Protein AF-A0A0G1YKU3-F1 (afdb_monomer_lite)

pLDDT: mean 87.1, std 6.22, range [52.62, 92.69]

Sequence (57 aa):
DEIPVDRISAFEDGFLNYLDTNAKDVLDGLREEKALTDTLKEKLTKAVGDFVKIFSA

Structure (mmCIF, N/CA/C/O backbone):
data_AF-A0A0G1YKU3-F1
#
_entry.id   AF-A0A0G1YKU3-F1
#
loop_
_atom_site.group_PDB
_atom_site.id
_atom_site.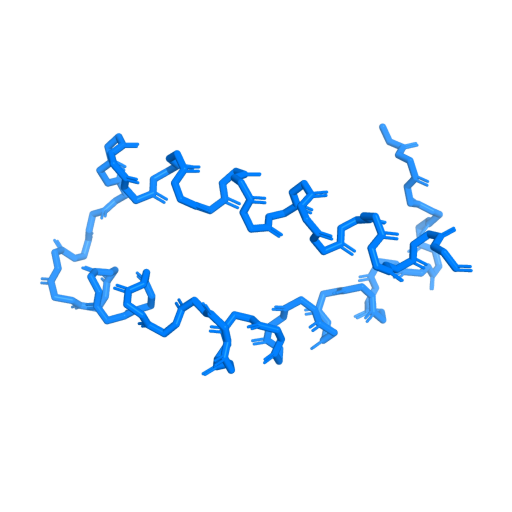type_symbol
_atom_site.label_atom_id
_atom_site.label_alt_id
_atom_site.label_comp_id
_atom_site.label_asym_id
_atom_site.label_entity_id
_atom_site.label_seq_id
_atom_site.pdbx_PDB_ins_code
_atom_site.Cartn_x
_atom_site.Cartn_y
_atom_site.Cartn_z
_atom_site.occupancy
_atom_site.B_iso_or_equiv
_atom_site.auth_seq_id
_atom_site.auth_comp_id
_atom_site.auth_asym_id
_atom_site.auth_atom_id
_atom_site.pdbx_PDB_model_num
ATOM 1 N N . ASP A 1 1 ? 11.718 9.168 -8.256 1.00 52.62 1 ASP A N 1
ATOM 2 C CA . ASP A 1 1 ? 11.209 8.328 -9.357 1.00 52.62 1 ASP A CA 1
ATOM 3 C C . ASP A 1 1 ? 12.153 7.167 -9.621 1.00 52.62 1 ASP A C 1
ATOM 5 O O . ASP A 1 1 ? 12.990 7.238 -10.509 1.00 52.62 1 ASP A O 1
ATOM 9 N N . GLU A 1 2 ? 12.068 6.129 -8.782 1.00 73.00 2 GLU A N 1
ATOM 10 C CA . GLU A 1 2 ? 12.955 4.948 -8.826 1.00 73.00 2 GLU A CA 1
ATOM 11 C C . GLU A 1 2 ? 12.401 3.810 -9.700 1.00 73.00 2 GLU A C 1
ATOM 13 O O . GLU A 1 2 ? 13.132 2.892 -10.061 1.00 73.00 2 GLU A O 1
ATOM 18 N N . ILE A 1 3 ? 11.118 3.876 -10.070 1.00 77.62 3 ILE A N 1
ATOM 19 C CA . ILE A 1 3 ? 10.434 2.832 -10.835 1.00 77.62 3 ILE A CA 1
ATOM 20 C C . ILE A 1 3 ? 10.203 3.319 -12.270 1.00 77.62 3 ILE A C 1
ATOM 22 O O . ILE A 1 3 ? 9.583 4.368 -12.459 1.00 77.62 3 ILE A O 1
ATOM 26 N N . PRO A 1 4 ? 10.678 2.575 -13.285 1.00 85.19 4 PRO A N 1
ATOM 27 C CA . PRO A 1 4 ? 10.389 2.853 -14.687 1.00 85.19 4 PRO A CA 1
ATOM 28 C C . PRO A 1 4 ? 8.881 2.886 -14.973 1.00 85.19 4 PRO A C 1
ATOM 30 O O . PRO A 1 4 ? 8.127 2.081 -14.428 1.00 85.19 4 PRO A O 1
ATOM 33 N N . VAL A 1 5 ? 8.434 3.790 -15.851 1.00 85.94 5 VAL A N 1
ATOM 34 C CA . VAL A 1 5 ? 7.000 3.994 -16.152 1.00 85.94 5 VAL A CA 1
ATOM 35 C C . VAL A 1 5 ? 6.324 2.719 -16.667 1.00 85.94 5 VAL A C 1
ATOM 37 O O . VAL A 1 5 ? 5.192 2.419 -16.299 1.00 85.94 5 VAL A O 1
ATOM 40 N N . ASP A 1 6 ? 7.038 1.929 -17.462 1.00 86.88 6 ASP A N 1
ATOM 41 C CA . ASP A 1 6 ? 6.608 0.631 -17.992 1.00 86.88 6 ASP A CA 1
ATOM 42 C C . ASP A 1 6 ? 6.420 -0.444 -16.910 1.00 86.88 6 ASP A C 1
ATOM 44 O O . ASP A 1 6 ? 5.740 -1.442 -17.142 1.00 86.88 6 ASP A O 1
ATOM 48 N N . ARG A 1 7 ? 6.983 -0.239 -15.714 1.00 86.44 7 ARG A N 1
ATOM 49 C CA . ARG A 1 7 ? 6.868 -1.146 -14.565 1.00 86.44 7 ARG A CA 1
ATOM 50 C C . ARG A 1 7 ? 5.875 -0.680 -13.504 1.00 86.44 7 ARG A C 1
ATOM 52 O O . ARG A 1 7 ? 5.629 -1.434 -12.565 1.00 86.44 7 ARG A O 1
ATOM 59 N N . ILE A 1 8 ? 5.275 0.504 -13.655 1.00 87.81 8 ILE A N 1
ATOM 60 C CA . ILE A 1 8 ? 4.330 1.056 -12.671 1.00 87.81 8 ILE A CA 1
ATOM 61 C C . ILE A 1 8 ? 3.114 0.144 -12.496 1.00 87.81 8 ILE A C 1
ATOM 63 O O . ILE A 1 8 ? 2.753 -0.138 -11.361 1.00 87.81 8 ILE A O 1
ATOM 67 N N . SER A 1 9 ? 2.530 -0.383 -13.577 1.00 89.56 9 SER A N 1
ATOM 68 C CA . SER A 1 9 ? 1.370 -1.282 -13.458 1.00 89.56 9 SER A CA 1
ATOM 69 C C . SER A 1 9 ? 1.702 -2.564 -12.689 1.00 89.56 9 SER A C 1
ATOM 71 O O . SER A 1 9 ? 0.977 -2.941 -11.778 1.00 89.56 9 SER A O 1
ATOM 73 N N . ALA A 1 10 ? 2.842 -3.197 -12.989 1.00 90.75 10 ALA A N 1
ATOM 74 C CA . ALA A 1 10 ? 3.278 -4.398 -12.272 1.00 90.75 10 ALA A CA 1
ATOM 75 C C . ALA A 1 10 ? 3.602 -4.110 -10.797 1.00 90.75 10 ALA A C 1
ATOM 77 O O . ALA A 1 10 ? 3.354 -4.945 -9.925 1.00 90.75 10 ALA A O 1
ATOM 78 N N . PHE A 1 11 ? 4.154 -2.928 -10.517 1.00 90.94 11 PHE A N 1
ATOM 79 C CA . PHE A 1 11 ? 4.390 -2.470 -9.156 1.00 90.94 11 PHE A CA 1
ATOM 80 C C . PHE A 1 11 ? 3.075 -2.261 -8.403 1.00 90.94 11 PHE A C 1
ATOM 82 O O . PHE A 1 11 ? 2.953 -2.732 -7.281 1.00 90.94 11 PHE A O 1
ATOM 89 N N . GLU A 1 12 ? 2.092 -1.594 -9.004 1.00 90.44 12 GLU A N 1
ATOM 90 C CA . GLU A 1 12 ? 0.798 -1.320 -8.375 1.00 90.44 12 GLU A CA 1
ATOM 91 C C . GLU A 1 12 ? 0.047 -2.620 -8.053 1.00 90.44 12 GLU A C 1
ATOM 93 O O . GLU A 1 12 ? -0.370 -2.820 -6.910 1.00 90.44 12 GLU A O 1
ATOM 98 N N . ASP A 1 13 ? -0.009 -3.559 -9.002 1.00 92.38 13 ASP A N 1
ATOM 99 C CA . ASP A 1 13 ? -0.609 -4.884 -8.799 1.00 92.38 13 ASP A CA 1
ATOM 100 C C . ASP A 1 13 ? 0.099 -5.673 -7.684 1.00 92.38 13 ASP A C 1
ATOM 102 O O . ASP A 1 13 ? -0.535 -6.279 -6.813 1.00 92.38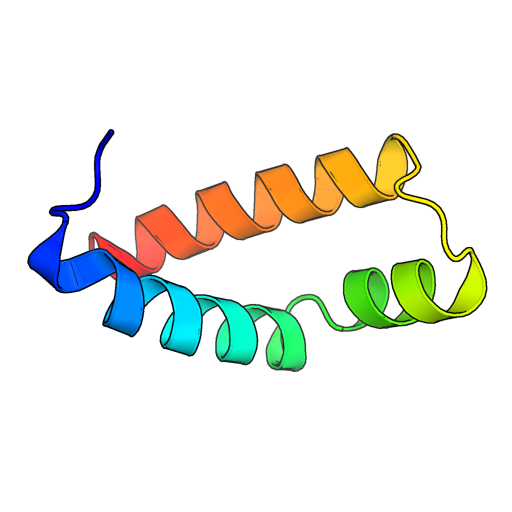 13 ASP A O 1
ATOM 106 N N . GLY A 1 14 ? 1.435 -5.663 -7.679 1.00 92.25 14 GLY A N 1
ATOM 107 C CA . GLY A 1 14 ? 2.227 -6.322 -6.643 1.00 92.25 14 GLY A CA 1
ATOM 108 C C . GLY A 1 14 ? 2.065 -5.660 -5.274 1.00 92.25 14 GLY A C 1
ATOM 109 O O . GLY A 1 14 ? 1.960 -6.354 -4.260 1.00 92.25 14 GLY A O 1
ATOM 110 N N . PHE A 1 15 ? 1.987 -4.332 -5.239 1.00 92.69 15 PHE A N 1
ATOM 111 C CA . PHE A 1 15 ? 1.845 -3.567 -4.009 1.00 92.69 15 PHE A CA 1
ATOM 112 C C . PHE A 1 15 ? 0.472 -3.781 -3.377 1.00 92.69 15 PHE A C 1
ATOM 114 O O . PHE A 1 15 ? 0.387 -3.983 -2.168 1.00 92.69 15 PHE A O 1
ATOM 121 N N . LEU A 1 16 ? -0.599 -3.821 -4.175 1.00 90.69 16 LEU A N 1
ATOM 122 C CA . LEU A 1 16 ? -1.945 -4.135 -3.687 1.00 90.69 16 LEU A CA 1
ATOM 123 C C . LEU A 1 16 ? -2.011 -5.536 -3.065 1.00 90.69 16 LEU A C 1
ATOM 125 O O . LEU A 1 16 ? -2.545 -5.693 -1.966 1.00 90.69 16 LEU A O 1
ATOM 129 N N . ASN A 1 17 ? -1.399 -6.536 -3.704 1.00 92.38 17 ASN A N 1
ATOM 130 C CA . ASN A 1 17 ? -1.296 -7.886 -3.138 1.00 92.38 17 ASN A CA 1
ATOM 131 C C . ASN A 1 17 ? -0.457 -7.917 -1.850 1.00 92.38 17 ASN A C 1
ATOM 133 O O . ASN A 1 17 ? -0.804 -8.605 -0.884 1.00 92.38 17 ASN A O 1
ATOM 137 N N . TYR A 1 18 ? 0.641 -7.156 -1.814 1.00 92.12 18 TYR A N 1
ATOM 138 C CA . TYR A 1 18 ? 1.461 -7.006 -0.617 1.00 92.12 18 TYR A CA 1
ATOM 139 C C . TYR A 1 18 ? 0.662 -6.384 0.529 1.00 92.12 18 TYR A C 1
ATOM 141 O O . TYR A 1 18 ? 0.723 -6.904 1.642 1.00 92.12 18 TYR A O 1
ATOM 149 N N . LEU A 1 19 ? -0.114 -5.328 0.268 1.00 89.50 19 LEU A N 1
ATOM 150 C CA . LEU A 1 19 ? -0.963 -4.685 1.268 1.00 89.50 19 LEU A CA 1
ATOM 151 C C . LEU A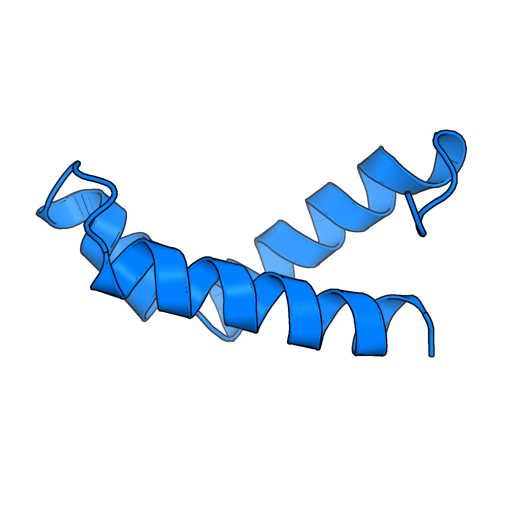 1 19 ? -2.036 -5.640 1.804 1.00 89.50 19 LEU A C 1
ATOM 153 O O . LEU A 1 19 ? -2.214 -5.708 3.017 1.00 89.50 19 LEU A O 1
ATOM 157 N N . ASP A 1 20 ? -2.697 -6.424 0.949 1.00 89.31 20 ASP A N 1
ATOM 158 C CA . ASP A 1 20 ? -3.731 -7.370 1.403 1.00 89.31 20 ASP A CA 1
ATOM 159 C C . ASP A 1 20 ? -3.160 -8.514 2.265 1.00 89.31 20 ASP A C 1
ATOM 161 O O . ASP A 1 20 ? -3.837 -9.032 3.157 1.00 89.31 20 ASP A O 1
ATOM 165 N N . THR A 1 21 ? -1.889 -8.869 2.046 1.00 88.56 21 THR A N 1
ATOM 166 C CA . THR A 1 21 ? -1.208 -9.953 2.772 1.00 88.56 21 THR A CA 1
ATOM 167 C C . THR A 1 21 ? -0.480 -9.470 4.033 1.00 88.56 21 THR A C 1
ATOM 169 O O . THR A 1 21 ? -0.521 -10.141 5.061 1.00 88.56 21 THR A O 1
ATOM 172 N N . ASN A 1 22 ? 0.200 -8.321 3.970 1.00 85.69 22 ASN A N 1
ATOM 173 C CA . ASN A 1 22 ? 1.149 -7.857 4.993 1.00 85.69 22 ASN A CA 1
ATOM 174 C C . ASN A 1 22 ? 0.705 -6.588 5.731 1.00 85.69 22 ASN A C 1
ATOM 176 O O . ASN A 1 22 ? 1.253 -6.292 6.790 1.00 85.69 22 ASN A O 1
ATOM 180 N N . ALA A 1 23 ? -0.256 -5.831 5.197 1.00 84.12 23 ALA A N 1
ATOM 181 C CA . ALA A 1 23 ? -0.707 -4.556 5.764 1.00 84.12 23 ALA A CA 1
ATOM 182 C C . ALA A 1 23 ? -2.241 -4.446 5.774 1.00 84.12 23 ALA A C 1
ATOM 184 O O . ALA A 1 23 ? -2.817 -3.387 5.508 1.00 84.12 23 ALA A O 1
ATOM 185 N N . LYS A 1 24 ? -2.919 -5.563 6.067 1.00 86.94 24 LYS A N 1
ATOM 186 C CA . LYS A 1 24 ? -4.385 -5.633 6.098 1.00 86.94 24 LYS A CA 1
ATOM 187 C C . LYS A 1 24 ? -4.987 -4.694 7.147 1.00 86.94 24 LYS A C 1
ATOM 189 O O . LYS A 1 24 ? -6.034 -4.105 6.915 1.00 86.94 24 LYS A O 1
ATOM 194 N N . ASP A 1 25 ? -4.272 -4.480 8.249 1.00 86.50 25 ASP A N 1
ATOM 195 C CA . ASP A 1 25 ? -4.630 -3.541 9.315 1.00 86.50 25 ASP A CA 1
ATOM 196 C C . ASP A 1 25 ? -4.739 -2.090 8.820 1.00 86.50 25 ASP A C 1
ATOM 198 O O . ASP A 1 25 ? -5.580 -1.329 9.294 1.00 86.50 25 ASP A O 1
ATOM 202 N N . VAL A 1 26 ? -3.911 -1.702 7.848 1.00 86.50 26 VAL A N 1
ATOM 203 C CA . VAL A 1 26 ? -3.972 -0.383 7.207 1.00 86.50 26 VAL A CA 1
ATOM 204 C C . VAL A 1 26 ? -5.225 -0.266 6.347 1.00 86.50 26 VAL A C 1
ATOM 206 O O . VAL A 1 26 ? -5.898 0.763 6.382 1.00 86.50 26 VAL A O 1
ATOM 209 N N . LEU A 1 27 ? -5.551 -1.317 5.589 1.00 87.00 27 LEU A N 1
ATOM 210 C CA . LEU A 1 27 ? -6.745 -1.360 4.740 1.00 87.00 27 LEU A CA 1
ATOM 211 C C . LEU A 1 27 ? -8.032 -1.360 5.571 1.00 87.00 27 LEU A C 1
ATOM 213 O O . LEU A 1 27 ? -8.992 -0.674 5.217 1.00 87.00 27 LEU A O 1
ATOM 217 N N . ASP A 1 28 ? -8.045 -2.088 6.683 1.00 88.50 28 ASP A N 1
ATOM 218 C CA . ASP A 1 28 ? -9.178 -2.124 7.603 1.00 88.50 28 ASP A CA 1
ATOM 219 C C . ASP A 1 28 ? -9.334 -0.786 8.338 1.00 88.50 28 ASP A C 1
ATOM 221 O O . ASP A 1 28 ? -10.435 -0.238 8.364 1.00 88.50 28 ASP A O 1
ATOM 225 N N . GLY A 1 29 ? -8.236 -0.179 8.802 1.00 86.44 29 GLY A N 1
ATOM 226 C CA . GLY A 1 29 ? -8.258 1.167 9.381 1.00 86.44 29 GLY A CA 1
ATOM 227 C C . GLY A 1 29 ? -8.761 2.229 8.398 1.00 86.44 29 GLY A C 1
ATOM 228 O O . GLY A 1 29 ? -9.612 3.042 8.749 1.00 86.44 29 GLY A O 1
ATOM 229 N N . LEU A 1 30 ? -8.331 2.179 7.133 1.00 87.00 30 LEU A N 1
ATOM 230 C CA . LEU A 1 30 ? -8.858 3.045 6.069 1.00 87.00 30 LEU A CA 1
ATOM 231 C C . LEU A 1 30 ? -10.356 2.831 5.824 1.00 87.00 30 LEU A C 1
ATOM 233 O O . LEU A 1 30 ? -11.083 3.795 5.575 1.00 87.00 30 LEU A O 1
ATOM 237 N N . ARG A 1 31 ? -10.827 1.581 5.877 1.00 88.56 31 ARG A N 1
AT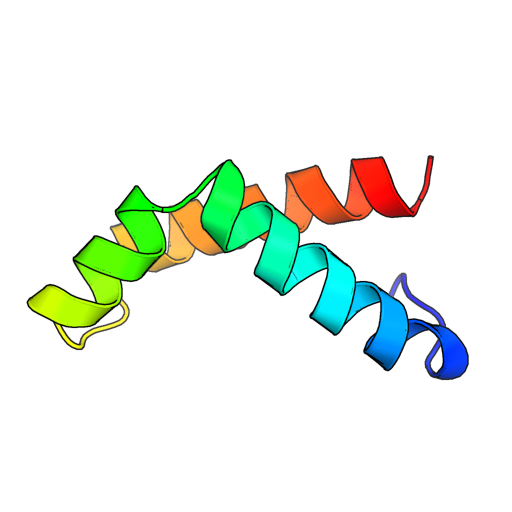OM 238 C CA . ARG A 1 31 ? -12.244 1.241 5.687 1.00 88.56 31 ARG A CA 1
ATOM 239 C C . ARG A 1 31 ? -13.110 1.762 6.836 1.00 88.56 31 ARG A C 1
ATOM 241 O O . ARG A 1 31 ? -14.223 2.226 6.577 1.00 88.56 31 ARG A O 1
ATOM 248 N N . GLU A 1 32 ? -12.618 1.679 8.067 1.00 89.31 32 GLU A N 1
ATOM 249 C CA . GLU A 1 32 ? -13.332 2.104 9.275 1.00 89.31 32 GLU A CA 1
ATOM 250 C C . GLU A 1 32 ? -13.282 3.621 9.485 1.00 89.31 32 GLU A C 1
ATOM 252 O O . GLU A 1 32 ? -14.333 4.255 9.592 1.00 89.31 32 GLU A O 1
ATOM 257 N N . GLU A 1 33 ? -12.087 4.219 9.491 1.00 86.31 33 GLU A N 1
ATOM 258 C CA . GLU A 1 33 ? -11.905 5.656 9.737 1.00 86.31 33 GLU A CA 1
ATOM 259 C C . GLU A 1 33 ? -12.350 6.506 8.542 1.00 86.31 33 GLU A C 1
ATOM 261 O O . GLU A 1 33 ? -12.735 7.663 8.718 1.00 86.31 33 GLU A O 1
ATOM 266 N N . LYS A 1 34 ? -12.294 5.953 7.317 1.00 85.56 34 LYS A N 1
ATOM 267 C CA . LYS A 1 34 ? -12.530 6.671 6.045 1.00 85.56 34 LYS A CA 1
ATOM 268 C C . LYS A 1 34 ? -11.705 7.954 5.909 1.00 85.56 34 LYS A C 1
ATOM 270 O O . LYS A 1 34 ? -12.055 8.855 5.147 1.00 85.56 34 LYS A O 1
ATOM 275 N N . ALA A 1 35 ? -10.607 8.027 6.647 1.00 84.94 35 ALA A N 1
ATOM 276 C CA . ALA A 1 35 ? -9.709 9.155 6.714 1.00 84.94 35 ALA A CA 1
ATOM 277 C C . ALA A 1 35 ? -8.281 8.637 6.611 1.00 84.94 35 ALA A C 1
ATOM 279 O O . ALA A 1 35 ? -7.933 7.601 7.170 1.00 84.94 35 ALA A O 1
ATOM 280 N N . LEU A 1 36 ? -7.444 9.379 5.894 1.00 84.94 36 LEU A N 1
ATOM 281 C CA . LEU A 1 36 ? -6.015 9.117 5.866 1.00 84.94 36 LEU A CA 1
ATOM 282 C C . LEU A 1 36 ? -5.373 9.838 7.055 1.00 84.94 36 LEU A C 1
ATOM 284 O O . LEU A 1 36 ? -4.844 10.939 6.906 1.00 84.94 36 LEU A O 1
ATOM 288 N N . THR A 1 37 ? -5.489 9.246 8.243 1.00 88.25 37 THR A N 1
ATOM 289 C CA . THR A 1 37 ? -4.861 9.770 9.462 1.00 88.25 37 THR A CA 1
ATOM 290 C C . THR A 1 37 ? -3.339 9.682 9.373 1.00 88.25 37 THR A C 1
ATOM 292 O O . THR A 1 37 ? -2.792 8.883 8.607 1.00 88.25 37 THR A O 1
ATOM 295 N N . ASP A 1 38 ? -2.630 10.493 10.162 1.00 88.94 38 ASP A N 1
ATOM 296 C CA . ASP A 1 38 ? -1.161 10.518 10.142 1.00 88.94 38 ASP A CA 1
ATOM 297 C C . ASP A 1 38 ? -0.564 9.133 10.439 1.00 88.94 38 ASP A C 1
ATOM 299 O O . ASP A 1 38 ? 0.382 8.707 9.779 1.00 88.94 38 ASP A O 1
ATOM 303 N N . THR A 1 39 ? -1.189 8.364 11.336 1.00 88.06 39 THR A N 1
ATOM 304 C CA . THR A 1 39 ? -0.793 6.981 11.633 1.00 88.06 39 THR A CA 1
ATOM 305 C C . THR A 1 39 ? -0.949 6.052 10.426 1.00 88.06 39 THR A C 1
ATOM 307 O O . THR A 1 39 ? -0.038 5.280 10.122 1.00 88.06 39 THR A O 1
ATOM 310 N N . LEU A 1 40 ? -2.075 6.114 9.705 1.00 87.81 40 LEU A N 1
ATOM 311 C CA . LEU A 1 40 ? -2.278 5.311 8.492 1.00 87.81 40 LEU A CA 1
ATOM 312 C C . LEU A 1 40 ? -1.314 5.728 7.377 1.00 87.81 40 LEU A C 1
ATOM 314 O O . LEU A 1 40 ? -0.784 4.878 6.661 1.00 87.81 40 LEU A O 1
ATOM 318 N N . LYS A 1 41 ? -1.027 7.027 7.270 1.00 89.25 41 LYS A N 1
ATOM 319 C CA . LYS A 1 41 ? -0.065 7.575 6.311 1.00 89.25 41 LYS A CA 1
ATOM 320 C C . LYS A 1 41 ? 1.358 7.091 6.581 1.00 89.25 41 LYS A C 1
ATOM 322 O O . LYS A 1 41 ? 2.051 6.699 5.642 1.00 89.25 41 LYS A O 1
ATOM 327 N N . GLU A 1 42 ? 1.795 7.073 7.837 1.00 92.31 42 GLU A N 1
ATOM 328 C CA . GLU A 1 42 ? 3.099 6.521 8.222 1.00 92.31 42 GLU A CA 1
ATOM 329 C C . GLU A 1 42 ? 3.198 5.030 7.892 1.00 92.31 42 GLU A C 1
ATOM 331 O O . GLU A 1 42 ? 4.186 4.595 7.291 1.00 92.31 42 GLU A O 1
ATOM 336 N N . LYS A 1 43 ? 2.154 4.251 8.204 1.00 88.38 43 LYS A N 1
ATOM 337 C CA . LYS A 1 43 ? 2.107 2.820 7.872 1.00 88.38 43 LYS A CA 1
ATOM 338 C C . LYS A 1 43 ? 2.169 2.572 6.364 1.00 88.38 43 LYS A C 1
ATOM 340 O O . LYS A 1 43 ? 2.945 1.724 5.931 1.00 88.38 43 LYS A O 1
ATOM 345 N N . LEU A 1 44 ? 1.420 3.331 5.561 1.00 89.00 44 LEU A N 1
ATOM 346 C CA . LEU A 1 44 ? 1.482 3.249 4.096 1.00 89.00 44 LEU A CA 1
ATOM 347 C C . LEU A 1 44 ? 2.859 3.629 3.562 1.00 89.00 44 LEU A C 1
ATOM 349 O O . LEU A 1 44 ? 3.401 2.924 2.719 1.00 89.00 44 LEU A O 1
ATOM 353 N N . THR A 1 45 ? 3.453 4.706 4.075 1.00 90.62 45 THR A N 1
ATOM 354 C CA . THR A 1 45 ? 4.790 5.153 3.653 1.00 90.62 45 THR A CA 1
ATOM 355 C C . THR A 1 45 ? 5.833 4.074 3.933 1.00 90.62 45 THR A C 1
ATOM 357 O O . THR A 1 45 ? 6.685 3.788 3.090 1.00 90.62 45 THR A O 1
ATOM 360 N N . LYS A 1 46 ? 5.735 3.418 5.094 1.00 91.25 46 LYS A N 1
ATOM 361 C CA . LYS A 1 46 ? 6.587 2.283 5.441 1.00 91.25 46 LYS A CA 1
ATOM 362 C C . LYS A 1 46 ? 6.347 1.086 4.518 1.00 91.25 46 LYS A C 1
ATOM 364 O O . LYS A 1 46 ? 7.310 0.541 3.992 1.00 91.25 46 LYS A O 1
ATOM 369 N N . ALA A 1 47 ? 5.087 0.726 4.270 1.00 90.62 47 ALA A N 1
ATOM 370 C CA . ALA A 1 47 ? 4.727 -0.372 3.374 1.00 90.62 47 ALA A CA 1
ATOM 371 C C . ALA A 1 47 ? 5.255 -0.154 1.948 1.00 90.62 47 ALA A C 1
ATOM 373 O O . ALA A 1 47 ? 5.787 -1.087 1.354 1.00 90.62 47 ALA A O 1
ATOM 374 N N . VAL A 1 48 ? 5.170 1.075 1.423 1.00 91.19 48 VAL A N 1
ATOM 375 C CA . VAL A 1 48 ? 5.767 1.445 0.130 1.00 91.19 48 VAL A CA 1
ATOM 376 C C . VAL A 1 48 ? 7.281 1.251 0.170 1.00 91.19 48 VAL A C 1
ATOM 378 O O . VAL A 1 48 ? 7.827 0.592 -0.707 1.00 91.19 48 VAL A O 1
ATOM 381 N N . GLY A 1 49 ? 7.967 1.775 1.189 1.00 90.62 49 GLY A N 1
ATOM 382 C CA . GLY A 1 49 ? 9.422 1.643 1.309 1.00 90.62 49 GLY A CA 1
ATOM 383 C C . GLY A 1 49 ? 9.900 0.191 1.418 1.00 90.62 49 GLY A C 1
ATOM 384 O O . GLY A 1 49 ? 10.929 -0.166 0.846 1.00 90.62 49 GLY A O 1
ATOM 385 N N . ASP A 1 50 ? 9.152 -0.656 2.121 1.00 90.44 50 ASP A N 1
ATOM 386 C CA . ASP A 1 50 ? 9.453 -2.083 2.240 1.00 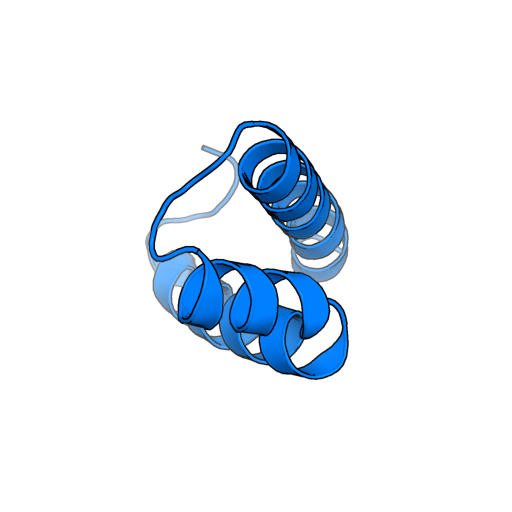90.44 50 ASP A CA 1
ATOM 387 C C . ASP A 1 50 ? 9.174 -2.823 0.922 1.00 90.44 50 ASP A C 1
ATOM 389 O O . ASP A 1 50 ? 10.000 -3.621 0.477 1.00 90.44 50 ASP A O 1
ATOM 393 N N . PHE A 1 51 ? 8.072 -2.505 0.238 1.00 90.62 51 PHE A N 1
ATOM 394 C CA . PHE A 1 51 ? 7.740 -3.120 -1.046 1.00 90.62 51 PHE A CA 1
ATOM 395 C C . PHE A 1 51 ? 8.684 -2.694 -2.177 1.00 90.62 51 PHE A C 1
ATOM 397 O O . PHE A 1 51 ? 9.088 -3.537 -2.970 1.00 90.62 51 PHE A O 1
ATOM 404 N N . VAL A 1 52 ? 9.120 -1.430 -2.227 1.00 89.06 52 VAL A N 1
ATOM 405 C CA . VAL A 1 52 ? 10.121 -0.962 -3.206 1.00 89.06 52 VAL A CA 1
ATOM 406 C C . VAL A 1 52 ? 11.423 -1.754 -3.081 1.00 89.06 52 VAL A C 1
ATOM 408 O O . VAL A 1 52 ? 11.998 -2.131 -4.101 1.00 89.06 52 VAL A O 1
ATOM 411 N N . LYS A 1 53 ? 11.864 -2.079 -1.857 1.00 88.69 53 LYS A N 1
ATOM 412 C CA . LYS A 1 53 ? 13.042 -2.938 -1.636 1.00 88.69 53 LYS A CA 1
ATOM 413 C C . LYS A 1 53 ? 12.825 -4.360 -2.143 1.00 88.69 53 LYS A C 1
ATOM 415 O O . LYS A 1 53 ? 13.751 -4.925 -2.701 1.00 88.69 53 LYS A O 1
ATOM 420 N N . ILE A 1 54 ? 11.631 -4.924 -1.953 1.00 87.06 54 ILE A N 1
ATOM 421 C CA . ILE A 1 54 ? 11.276 -6.266 -2.447 1.00 87.06 54 ILE A CA 1
ATOM 422 C C . ILE A 1 54 ? 11.204 -6.280 -3.979 1.00 87.06 54 ILE A C 1
ATOM 424 O O . ILE A 1 54 ? 11.658 -7.228 -4.602 1.00 87.06 54 I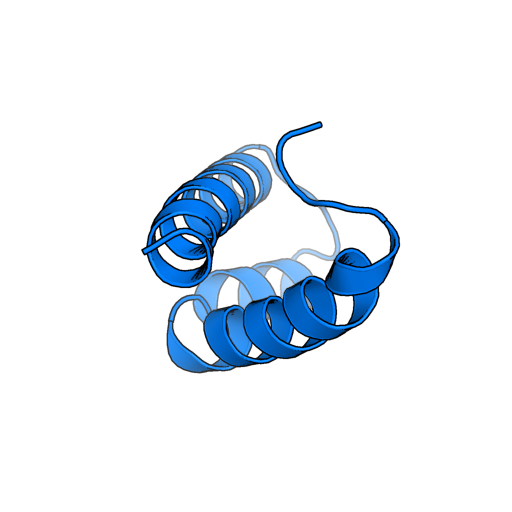LE A O 1
ATOM 428 N N . PHE A 1 55 ? 10.642 -5.234 -4.582 1.00 86.50 55 PHE A N 1
ATOM 429 C CA . PHE A 1 55 ? 10.453 -5.125 -6.027 1.00 86.50 55 PHE A CA 1
ATOM 430 C C . PHE A 1 55 ? 11.750 -4.801 -6.783 1.00 86.50 55 PHE A C 1
ATOM 432 O O . PHE A 1 55 ? 11.898 -5.169 -7.947 1.00 86.50 55 PHE A O 1
ATOM 439 N N . SER A 1 56 ? 12.671 -4.085 -6.133 1.00 80.38 56 SER A N 1
ATOM 440 C CA . SER A 1 56 ? 13.973 -3.707 -6.701 1.00 80.38 56 SER A CA 1
ATOM 441 C C . SER A 1 56 ? 15.084 -4.721 -6.404 1.00 80.38 56 SER A C 1
ATOM 443 O O . SER A 1 56 ? 16.194 -4.545 -6.909 1.00 80.38 56 SER A O 1
ATOM 445 N N . ALA A 1 57 ? 14.809 -5.729 -5.567 1.00 70.00 57 ALA A N 1
ATOM 446 C CA . ALA A 1 57 ? 15.693 -6.865 -5.294 1.00 70.00 57 ALA A CA 1
ATOM 447 C C . ALA A 1 57 ? 15.579 -7.931 -6.392 1.00 70.00 57 ALA A C 1
ATOM 449 O O . ALA A 1 57 ? 16.634 -8.517 -6.727 1.00 70.00 57 ALA A O 1
#

Foldseek 3Di:
DPDDPVCVVVLVVVLVVLCVVPVVVLVVCCVVVVDCDPVSVVSVVVSSVVSVVVVVD

Radius of gyration: 12.02 Å; chains: 1; bounding box: 29×20×30 Å

Secondary structure (DSSP, 8-state):
--S-GGGHHHHHHHHHHHHHHH-HHHHHHHHHH-S--HHHHHHHHHHHHHHHHHHH-